Protein AF-A0A2V8L6D7-F1 (afdb_monomer)

Foldseek 3Di:
DPPPDDDDWFFQDFQQDKWFKDFDPVADPLQADCPDPVRGQGIFQTHGGWHADDDPPPQPQKDQGIWTARPVPRDIGRAKMKGPWDADPVRDTDAIDMDGRDPLSPDVCSLPVVVPDPPPDPDDHDNVCVVPVVSVVSSVSSVVSVVVRRVPRDD

Secondary structure (DSSP, 8-state):
--TT--S--B----TTSEEEPEEPSSPPGGGB-TTSTTSB--EEE--SSB------TT-SSEEEEEEEE-TTT--EEEEEEEE---B-TTS-BPPPEEEES-GGGS-GGGT-GGG---TT--SPP--HHHH-GGGHHHHHHHHHHHHHHHHT---

Nearest PDB structures (foldseek):
  4lm8-assembly1_A  TM=2.471E-01  e=4.827E+00  Shewanella oneidensis MR-1
  8qc9-assembly1_A  TM=2.556E-01  e=6.605E+00  Shewanella oneidensis MR-1
  6l42-assembly1_A  TM=2.062E-01  e=4.258E+00  Phlebovirus WCH/97/HN/China/2011
  7o7g-assembly1_A  TM=2.414E-01  e=7.032E+00  Shewanella oneidensis MR-1

Structure (mmCIF, N/CA/C/O backbone):
data_AF-A0A2V8L6D7-F1
#
_entry.id   AF-A0A2V8L6D7-F1
#
loop_
_atom_site.group_PDB
_atom_site.id
_atom_site.type_symbol
_atom_site.label_atom_id
_atom_site.label_alt_id
_atom_site.label_comp_id
_atom_site.label_asym_id
_atom_site.label_entity_id
_atom_site.label_seq_id
_atom_site.pdbx_PDB_ins_code
_atom_site.Cartn_x
_atom_site.Cartn_y
_atom_site.Cartn_z
_atom_site.occupancy
_atom_site.B_iso_or_equiv
_atom_site.auth_seq_id
_atom_site.auth_comp_id
_atom_site.auth_asym_id
_atom_site.auth_atom_id
_atom_site.pdbx_PDB_model_num
ATOM 1 N N . GLU A 1 1 ? 22.761 -10.429 -3.713 1.00 52.09 1 GLU A N 1
ATOM 2 C CA . GLU A 1 1 ? 22.290 -10.373 -2.316 1.00 52.09 1 GLU A CA 1
ATOM 3 C C . GLU A 1 1 ? 23.281 -9.532 -1.525 1.00 52.09 1 GLU A C 1
ATOM 5 O O . GLU A 1 1 ? 24.427 -9.951 -1.354 1.00 52.09 1 GLU A O 1
ATOM 10 N N . ASN A 1 2 ? 22.884 -8.313 -1.155 1.00 54.47 2 ASN A N 1
ATOM 11 C CA . ASN A 1 2 ? 23.694 -7.435 -0.321 1.00 54.47 2 ASN A CA 1
ATOM 12 C C . ASN A 1 2 ? 23.768 -8.033 1.095 1.00 54.47 2 ASN A C 1
ATOM 14 O O . ASN A 1 2 ? 22.753 -8.198 1.771 1.00 54.47 2 ASN A O 1
ATOM 18 N N . LYS A 1 3 ? 24.973 -8.417 1.530 1.00 56.81 3 LYS A N 1
ATOM 19 C CA . LYS A 1 3 ? 25.206 -9.115 2.808 1.00 56.81 3 LYS A CA 1
ATOM 20 C C . LYS A 1 3 ? 25.191 -8.186 4.032 1.00 56.81 3 LYS A C 1
ATOM 22 O O . LYS A 1 3 ? 25.395 -8.672 5.141 1.00 56.81 3 LYS A O 1
ATOM 27 N N . ALA A 1 4 ? 24.997 -6.878 3.847 1.00 68.19 4 ALA A N 1
ATOM 28 C CA . ALA A 1 4 ? 25.142 -5.883 4.910 1.00 68.19 4 ALA A CA 1
ATOM 29 C C . ALA A 1 4 ? 23.849 -5.576 5.693 1.00 68.19 4 ALA A C 1
ATOM 31 O O . ALA A 1 4 ? 23.927 -4.942 6.742 1.00 68.19 4 ALA A O 1
ATOM 32 N N . ILE A 1 5 ? 22.673 -6.016 5.228 1.00 66.00 5 ILE A N 1
ATOM 33 C CA . ILE A 1 5 ? 21.390 -5.699 5.880 1.00 66.00 5 ILE A CA 1
ATOM 34 C C . ILE A 1 5 ? 20.908 -6.889 6.713 1.00 66.00 5 ILE A C 1
ATOM 36 O O . ILE A 1 5 ? 20.560 -7.945 6.183 1.00 66.00 5 ILE A O 1
ATOM 40 N N . SER A 1 6 ? 20.851 -6.706 8.033 1.00 57.84 6 SER A N 1
ATOM 41 C CA . SER A 1 6 ? 20.385 -7.715 8.983 1.00 57.84 6 SER A CA 1
ATOM 42 C C . SER A 1 6 ? 18.927 -7.469 9.412 1.00 57.84 6 SER A C 1
ATOM 44 O O . SER A 1 6 ? 18.696 -6.767 10.386 1.00 57.84 6 SER A O 1
ATOM 46 N N . TRP A 1 7 ? 17.991 -8.123 8.713 1.00 65.62 7 TRP A N 1
ATOM 47 C CA . TRP A 1 7 ? 16.622 -8.504 9.132 1.00 65.62 7 TRP A CA 1
ATOM 48 C C . TRP A 1 7 ? 15.568 -7.433 9.515 1.00 65.62 7 TRP A C 1
ATOM 50 O O . TRP A 1 7 ? 15.865 -6.501 10.253 1.00 65.62 7 TRP A O 1
ATOM 60 N N . PRO A 1 8 ? 14.274 -7.683 9.200 1.00 70.88 8 PRO A N 1
ATOM 61 C CA . PRO A 1 8 ? 13.776 -8.372 8.006 1.00 70.88 8 PRO A CA 1
ATOM 62 C C . PRO A 1 8 ? 14.057 -7.529 6.750 1.00 70.88 8 PRO A C 1
ATOM 64 O O . PRO A 1 8 ? 13.929 -6.313 6.782 1.00 70.88 8 PRO A O 1
ATOM 67 N N . ASN A 1 9 ? 14.465 -8.193 5.665 1.00 86.25 9 ASN A N 1
ATOM 68 C CA . ASN A 1 9 ? 14.833 -7.562 4.395 1.00 86.25 9 ASN A CA 1
ATOM 69 C C . ASN A 1 9 ? 14.217 -8.349 3.225 1.00 86.25 9 ASN A C 1
ATOM 71 O O . ASN A 1 9 ? 14.850 -9.233 2.634 1.00 86.25 9 ASN A O 1
ATOM 75 N N . TYR A 1 10 ? 12.936 -8.112 2.954 1.00 92.38 10 TYR A N 1
ATOM 76 C CA . TYR A 1 10 ? 12.240 -8.717 1.821 1.00 92.38 10 TYR A CA 1
ATOM 77 C C . TYR A 1 10 ? 12.601 -7.971 0.531 1.00 92.38 10 TYR A C 1
ATOM 79 O O . TYR A 1 10 ? 12.910 -6.790 0.553 1.00 92.38 10 TYR A O 1
ATOM 87 N N . HIS A 1 11 ? 12.599 -8.675 -0.598 1.00 92.38 11 HIS A N 1
ATOM 88 C CA . HIS A 1 11 ? 12.965 -8.096 -1.892 1.00 92.38 11 HIS A CA 1
ATOM 89 C C . HIS A 1 11 ? 11.723 -8.111 -2.776 1.00 92.38 11 HIS A C 1
ATOM 91 O O . HIS A 1 11 ? 11.382 -9.161 -3.327 1.00 92.38 11 HIS A O 1
ATOM 97 N N . SER A 1 12 ? 11.005 -6.995 -2.863 1.00 93.12 12 SER A N 1
ATOM 98 C CA . SER A 1 12 ? 9.741 -6.928 -3.609 1.00 93.12 12 SER A CA 1
ATOM 99 C C . SER A 1 12 ? 9.950 -6.735 -5.119 1.00 93.12 12 SER A C 1
ATOM 101 O O . SER A 1 12 ? 9.095 -7.129 -5.918 1.00 93.12 12 SER A O 1
ATOM 103 N N . GLY A 1 13 ? 11.123 -6.228 -5.509 1.00 92.88 13 GLY A N 1
ATOM 104 C CA . GLY A 1 13 ? 11.572 -6.000 -6.886 1.00 92.88 13 GLY A CA 1
ATOM 105 C C . GLY A 1 13 ? 12.716 -4.981 -6.917 1.00 92.88 13 GLY A C 1
ATOM 106 O O . GLY A 1 13 ? 13.243 -4.624 -5.865 1.00 92.88 13 GLY A O 1
ATOM 107 N N . SER A 1 14 ? 13.110 -4.520 -8.103 1.00 91.69 14 SER A N 1
ATOM 108 C CA . SER A 1 14 ? 14.067 -3.415 -8.234 1.00 91.69 14 SER A CA 1
ATOM 109 C C . SER A 1 14 ? 13.373 -2.058 -8.092 1.00 91.69 14 SER A C 1
ATOM 111 O O . SER A 1 14 ? 12.169 -1.933 -8.312 1.00 91.69 14 SER A O 1
ATOM 113 N N . ASN A 1 15 ? 14.137 -1.007 -7.785 1.00 90.31 15 ASN A N 1
ATOM 114 C CA . ASN A 1 15 ? 13.629 0.361 -7.909 1.00 90.31 15 ASN A CA 1
ATOM 115 C C . ASN A 1 15 ? 13.227 0.640 -9.352 1.00 90.31 15 ASN A C 1
ATOM 117 O O . ASN A 1 15 ? 14.031 0.413 -10.248 1.00 90.31 15 ASN A O 1
ATOM 121 N N . GLY A 1 16 ? 12.017 1.147 -9.566 1.00 91.19 16 GLY A N 1
ATOM 122 C CA . GLY A 1 16 ? 11.451 1.314 -10.906 1.00 91.19 16 GLY A CA 1
ATOM 123 C C . GLY A 1 16 ? 10.562 0.157 -11.363 1.00 91.19 16 GLY A C 1
ATOM 124 O O . GLY A 1 16 ? 9.935 0.262 -12.417 1.00 91.19 16 GLY A O 1
ATOM 125 N N . ASP A 1 17 ? 10.457 -0.906 -10.560 1.00 94.56 17 ASP A N 1
ATOM 126 C CA . ASP A 1 17 ? 9.479 -1.972 -10.755 1.00 94.56 17 ASP A CA 1
ATOM 127 C C . ASP A 1 17 ? 8.247 -1.818 -9.856 1.00 94.56 17 ASP A C 1
ATOM 129 O O . ASP A 1 17 ? 8.207 -0.989 -8.944 1.00 94.56 17 ASP A O 1
ATOM 133 N N . TYR A 1 18 ? 7.244 -2.667 -10.090 1.00 96.06 18 TYR A N 1
ATOM 134 C CA . TYR A 1 18 ? 6.094 -2.816 -9.205 1.00 96.06 18 TYR A CA 1
ATOM 135 C C . TYR A 1 18 ? 6.151 -4.114 -8.404 1.00 96.06 18 TYR A C 1
ATOM 137 O O . TYR A 1 18 ? 6.518 -5.184 -8.901 1.00 96.06 18 TYR A O 1
ATOM 145 N N . GLN A 1 19 ? 5.652 -4.043 -7.177 1.00 96.25 19 GLN A N 1
ATOM 146 C CA . GLN A 1 19 ? 5.209 -5.198 -6.421 1.00 96.25 19 GLN A CA 1
ATOM 147 C C . GLN A 1 19 ? 3.697 -5.345 -6.571 1.00 96.25 19 GLN A C 1
ATOM 149 O O . GLN A 1 19 ? 2.944 -4.416 -6.284 1.00 96.25 19 GLN A O 1
ATOM 154 N N . LYS A 1 20 ? 3.246 -6.552 -6.932 1.00 97.06 20 LYS A N 1
ATOM 155 C CA . LYS A 1 20 ? 1.840 -6.917 -6.753 1.00 97.06 20 LYS A CA 1
ATOM 156 C C . LYS A 1 20 ? 1.572 -7.173 -5.269 1.00 97.06 20 LYS A C 1
ATOM 158 O O . LYS A 1 20 ? 2.239 -8.026 -4.677 1.00 97.06 20 LYS A O 1
ATOM 163 N N . ILE A 1 21 ? 0.610 -6.462 -4.693 1.00 97.94 21 ILE A N 1
ATOM 164 C CA . ILE A 1 21 ? 0.133 -6.676 -3.324 1.00 97.94 21 ILE A CA 1
ATOM 165 C C . ILE A 1 21 ? -1.147 -7.515 -3.325 1.00 97.94 21 ILE A C 1
ATOM 167 O O . ILE A 1 21 ? -1.878 -7.578 -4.312 1.00 97.94 21 ILE A O 1
ATOM 171 N N . THR A 1 22 ? -1.412 -8.182 -2.206 1.00 98.19 22 THR A N 1
ATOM 172 C CA . THR A 1 22 ? -2.658 -8.915 -1.958 1.00 98.19 22 THR A CA 1
ATOM 173 C C . THR A 1 22 ? -3.432 -8.217 -0.840 1.00 98.19 22 THR A C 1
ATOM 175 O O . THR A 1 22 ? -2.956 -8.223 0.302 1.00 98.19 22 THR A O 1
ATOM 178 N N . PRO A 1 23 ? -4.594 -7.604 -1.132 1.00 98.19 23 PRO A N 1
ATOM 179 C CA . PRO A 1 23 ? -5.493 -7.091 -0.103 1.00 98.19 23 PRO A CA 1
ATOM 180 C C . PRO A 1 23 ? -5.991 -8.212 0.818 1.00 98.19 23 PRO A C 1
ATOM 182 O O . PRO A 1 23 ? -6.286 -9.315 0.362 1.00 98.19 23 PRO A O 1
ATOM 185 N N . VAL A 1 24 ? -6.089 -7.931 2.117 1.00 98.38 24 VAL A N 1
ATOM 186 C CA . VAL A 1 24 ? -6.606 -8.879 3.114 1.00 98.38 24 VAL A CA 1
ATOM 187 C C . VAL A 1 24 ? -8.111 -8.699 3.276 1.00 98.38 24 VAL A C 1
ATOM 189 O O . VAL A 1 24 ? -8.573 -7.590 3.557 1.00 98.38 24 VAL A O 1
ATOM 192 N N . ASP A 1 25 ? -8.863 -9.795 3.162 1.00 97.19 25 ASP A N 1
ATOM 193 C CA . ASP A 1 25 ? -10.311 -9.795 3.354 1.00 97.19 25 ASP A CA 1
ATOM 194 C C . ASP A 1 25 ? -10.723 -9.614 4.832 1.00 97.19 25 ASP A C 1
ATOM 196 O O . ASP A 1 25 ? -10.101 -10.195 5.725 1.00 97.19 25 ASP A O 1
ATOM 200 N N . PRO A 1 26 ? -11.798 -8.852 5.117 1.00 97.50 26 PRO A N 1
ATOM 201 C CA . PRO A 1 26 ? -12.519 -7.997 4.172 1.00 97.50 26 PRO A CA 1
ATOM 202 C C . PRO A 1 26 ? -11.648 -6.814 3.721 1.00 97.50 26 PRO A C 1
ATOM 204 O O . PRO A 1 26 ? -10.970 -6.192 4.545 1.00 97.50 26 PRO A O 1
ATOM 207 N N . VAL A 1 27 ? -11.682 -6.485 2.426 1.00 98.31 27 VAL A N 1
ATOM 208 C CA . VAL A 1 27 ? -10.851 -5.414 1.849 1.00 98.31 27 VAL A CA 1
ATOM 209 C C . VAL A 1 27 ? -11.051 -4.099 2.608 1.00 98.31 27 VAL A C 1
ATOM 211 O O . VAL A 1 27 ? -12.174 -3.651 2.839 1.00 98.31 27 VAL A O 1
ATOM 214 N N . HIS A 1 28 ? -9.945 -3.492 3.038 1.00 98.50 28 HIS A N 1
ATOM 215 C CA . HIS A 1 28 ? -9.964 -2.207 3.732 1.00 98.50 28 HIS A CA 1
ATOM 216 C C . HIS A 1 28 ? -10.260 -1.060 2.761 1.00 98.50 28 HIS A C 1
ATOM 218 O O . HIS A 1 28 ? -9.742 -1.060 1.648 1.00 98.50 28 HIS A O 1
ATOM 224 N N . GLU A 1 29 ? -11.009 -0.039 3.193 1.00 97.75 29 GLU A N 1
ATOM 225 C CA . GLU A 1 29 ? -11.401 1.088 2.328 1.00 97.75 29 GLU A CA 1
ATOM 226 C C . GLU A 1 29 ? -10.205 1.844 1.719 1.00 97.75 29 GLU A C 1
ATOM 228 O O . GLU A 1 29 ? -10.279 2.348 0.603 1.00 97.75 29 GLU A O 1
ATOM 233 N N . LEU A 1 30 ? -9.067 1.846 2.420 1.00 98.31 30 LEU A N 1
ATOM 234 C CA . LEU A 1 30 ? -7.794 2.383 1.920 1.00 98.31 30 LEU A CA 1
ATOM 235 C C . LEU A 1 30 ? -7.322 1.727 0.616 1.00 98.31 30 LEU A C 1
ATOM 237 O O . LEU A 1 30 ? -6.690 2.397 -0.198 1.00 98.31 30 LEU A O 1
ATOM 241 N N . LEU A 1 31 ? -7.632 0.445 0.418 1.00 98.56 31 LEU A N 1
ATOM 242 C CA . LEU A 1 31 ? -7.214 -0.346 -0.739 1.00 98.56 31 LEU A CA 1
ATOM 243 C C . LEU A 1 31 ? -8.285 -0.423 -1.827 1.00 98.56 31 LEU A C 1
ATOM 245 O O . LEU A 1 31 ? -8.154 -1.226 -2.744 1.00 98.56 31 LEU A O 1
ATOM 249 N N . LEU A 1 32 ? -9.337 0.393 -1.752 1.00 98.38 32 LEU A N 1
ATOM 250 C CA . LEU A 1 32 ? -10.312 0.489 -2.831 1.00 98.38 32 LEU A CA 1
ATOM 251 C C . LEU A 1 32 ? -9.781 1.384 -3.949 1.00 98.38 32 LEU A C 1
ATOM 253 O O . LEU A 1 32 ? -9.299 2.495 -3.707 1.00 98.38 32 LEU A O 1
ATOM 257 N N . ASN A 1 33 ? -9.936 0.918 -5.184 1.00 97.62 33 ASN A N 1
ATOM 258 C CA . ASN A 1 33 ? -9.672 1.708 -6.374 1.00 97.62 33 ASN A CA 1
ATOM 259 C C . ASN A 1 33 ? -10.830 1.542 -7.367 1.00 97.62 33 ASN A C 1
ATOM 261 O O . ASN A 1 33 ? -10.831 0.606 -8.156 1.00 97.62 33 ASN A O 1
ATOM 265 N N . PRO A 1 34 ? -11.818 2.452 -7.380 1.00 94.38 34 PRO A N 1
ATOM 266 C CA . PRO A 1 34 ? -12.956 2.341 -8.294 1.00 94.38 34 PRO A CA 1
ATOM 267 C C . PRO A 1 34 ? -12.590 2.611 -9.764 1.00 94.38 34 PRO A C 1
ATOM 269 O O . PRO A 1 34 ? -13.454 2.499 -10.628 1.00 94.38 34 PRO A O 1
ATOM 272 N N . ASN A 1 35 ? -11.347 3.016 -10.048 1.00 90.69 35 ASN A N 1
ATOM 273 C CA . ASN A 1 35 ? -10.900 3.395 -11.387 1.00 90.69 35 ASN A CA 1
ATOM 274 C C . ASN A 1 35 ? -10.178 2.260 -12.131 1.00 90.69 35 ASN A C 1
ATOM 276 O O . ASN A 1 35 ? -9.757 2.479 -13.266 1.00 90.69 35 ASN A O 1
ATOM 280 N N . 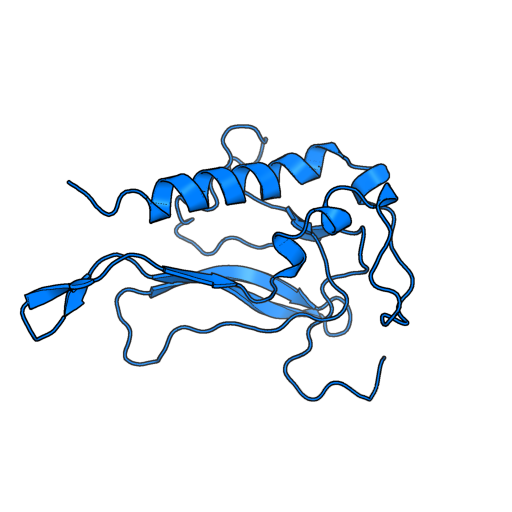ASN A 1 36 ? -9.996 1.089 -11.511 1.00 89.69 36 ASN A N 1
ATOM 281 C CA . ASN A 1 36 ? -9.424 -0.091 -12.159 1.00 89.69 36 ASN A CA 1
ATOM 282 C C . ASN A 1 36 ? -10.439 -1.251 -12.197 1.00 89.69 36 ASN A C 1
ATOM 284 O O . ASN A 1 36 ? -11.446 -1.237 -11.489 1.00 89.69 36 ASN A O 1
ATOM 288 N N . ASP A 1 37 ? -10.180 -2.251 -13.044 1.00 91.25 37 ASP A N 1
ATOM 289 C CA . ASP A 1 37 ? -11.124 -3.349 -13.304 1.00 91.25 37 ASP A CA 1
ATOM 290 C C . ASP A 1 37 ? -11.375 -4.241 -12.078 1.00 91.25 37 ASP A C 1
ATOM 292 O O . ASP A 1 37 ? -12.459 -4.805 -11.928 1.00 91.25 37 ASP A O 1
ATOM 296 N N . SER A 1 38 ? -10.380 -4.381 -11.198 1.00 94.44 38 SER A N 1
ATOM 297 C CA . SER A 1 38 ? -10.480 -5.202 -9.988 1.00 94.44 38 SER A CA 1
ATOM 298 C C . SER A 1 38 ? -11.215 -4.498 -8.842 1.00 94.44 38 SER A C 1
ATOM 300 O O . SER A 1 38 ? -11.638 -5.158 -7.892 1.00 94.44 38 SER A O 1
ATOM 302 N N . GLY A 1 39 ? -11.392 -3.175 -8.919 1.00 97.00 39 GLY A N 1
ATOM 303 C CA . GLY A 1 39 ? -12.000 -2.357 -7.870 1.00 97.00 39 GLY A CA 1
ATOM 304 C C . GLY A 1 39 ? -11.098 -2.140 -6.648 1.00 97.00 39 GLY A C 1
ATOM 305 O O . GLY A 1 39 ? -11.522 -1.508 -5.673 1.00 97.00 39 GLY A O 1
ATOM 306 N N . VAL A 1 40 ? -9.868 -2.662 -6.667 1.00 97.94 40 VAL A N 1
ATOM 307 C CA . VAL A 1 40 ? -8.934 -2.665 -5.535 1.00 97.94 40 VAL A CA 1
ATOM 308 C C . VAL A 1 40 ? -7.519 -2.347 -5.990 1.00 97.94 40 VAL A C 1
ATOM 310 O O . VAL A 1 40 ? -7.144 -2.571 -7.130 1.00 97.94 40 VAL A O 1
ATOM 313 N N . ILE A 1 41 ? -6.710 -1.830 -5.081 1.00 98.25 41 ILE A N 1
ATOM 314 C CA . ILE A 1 41 ? -5.303 -1.521 -5.320 1.00 98.25 41 ILE A CA 1
ATOM 315 C C . ILE A 1 41 ? -4.520 -2.832 -5.437 1.00 98.25 41 ILE A C 1
ATOM 317 O O . ILE A 1 41 ? -4.524 -3.648 -4.513 1.00 98.25 41 ILE A O 1
ATOM 321 N N . GLU A 1 42 ? -3.836 -3.021 -6.563 1.00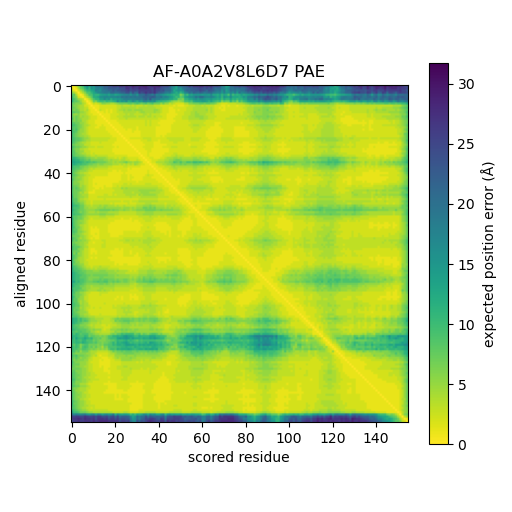 97.44 42 GLU A N 1
ATOM 322 C CA . GLU A 1 42 ? -3.069 -4.230 -6.871 1.00 97.44 42 GLU A CA 1
ATOM 323 C C . GLU A 1 42 ? -1.560 -3.989 -6.876 1.00 97.44 42 GLU A C 1
ATOM 325 O O . GLU A 1 42 ? -0.802 -4.928 -6.623 1.00 97.44 42 GLU A O 1
ATOM 330 N N . TYR A 1 43 ? -1.111 -2.761 -7.154 1.00 97.75 43 TYR A N 1
ATOM 331 C CA . TYR A 1 43 ? 0.304 -2.462 -7.374 1.00 97.75 43 TYR A CA 1
ATOM 332 C C . TYR A 1 43 ? 0.831 -1.337 -6.486 1.00 97.75 43 TYR A C 1
ATOM 334 O O . TYR A 1 43 ? 0.318 -0.218 -6.499 1.00 97.75 43 TYR A O 1
ATOM 342 N N . PHE A 1 44 ? 1.931 -1.622 -5.789 1.00 97.44 44 PHE A N 1
ATOM 343 C CA . PHE A 1 44 ? 2.799 -0.628 -5.150 1.00 97.44 44 PHE A CA 1
ATOM 344 C C . PHE A 1 44 ? 4.158 -0.576 -5.860 1.00 97.44 44 PHE A C 1
ATOM 346 O O . PHE A 1 44 ? 4.539 -1.561 -6.499 1.00 97.44 44 PHE A O 1
ATOM 353 N N . PRO A 1 45 ? 4.914 0.535 -5.761 1.00 96.06 45 PRO A N 1
ATOM 354 C CA . PRO A 1 45 ? 6.315 0.551 -6.167 1.00 96.06 45 PRO A CA 1
ATOM 355 C C . PRO A 1 45 ? 7.096 -0.533 -5.421 1.00 96.06 45 PRO A C 1
ATOM 357 O O . PRO A 1 45 ? 6.903 -0.717 -4.220 1.00 96.06 45 PRO A O 1
ATOM 360 N N . ALA A 1 46 ? 7.955 -1.254 -6.131 1.00 94.44 46 ALA A N 1
ATOM 361 C CA . ALA A 1 46 ? 8.861 -2.216 -5.527 1.00 94.44 46 ALA A CA 1
ATOM 362 C C . ALA A 1 46 ? 10.110 -1.532 -4.956 1.00 94.44 46 ALA A C 1
ATOM 364 O O . ALA A 1 46 ? 10.498 -0.437 -5.369 1.00 94.44 46 ALA A O 1
ATOM 365 N N . HIS A 1 47 ? 10.767 -2.222 -4.031 1.00 92.12 47 HIS A N 1
ATOM 366 C CA . HIS A 1 47 ? 12.058 -1.850 -3.486 1.00 92.12 47 HIS A CA 1
ATOM 367 C C . HIS A 1 47 ? 12.900 -3.115 -3.226 1.00 92.12 47 HIS A C 1
ATOM 369 O O . HIS A 1 47 ? 12.370 -4.141 -2.773 1.00 92.12 47 HIS A O 1
ATOM 375 N N . PRO A 1 48 ? 14.226 -3.079 -3.464 1.00 89.50 48 PRO A N 1
ATOM 376 C CA . PRO A 1 48 ? 15.096 -4.220 -3.180 1.00 89.50 48 PRO A CA 1
ATOM 377 C C . PRO A 1 48 ? 15.175 -4.545 -1.685 1.00 89.50 48 PRO A C 1
ATOM 379 O O . PRO A 1 48 ? 15.577 -5.651 -1.328 1.00 89.50 48 PRO A O 1
ATOM 382 N N . HIS A 1 49 ? 14.795 -3.601 -0.818 1.00 90.62 49 HIS A N 1
ATOM 383 C CA . HIS A 1 49 ? 14.866 -3.739 0.634 1.00 90.62 49 HIS A CA 1
ATOM 384 C C . HIS A 1 49 ? 13.586 -3.298 1.342 1.00 90.62 49 HIS A C 1
ATOM 386 O O . HIS A 1 49 ? 13.349 -2.111 1.559 1.00 90.62 49 HIS A O 1
ATOM 392 N N . GLU A 1 50 ? 12.767 -4.265 1.712 1.00 90.81 50 GLU A N 1
ATOM 393 C CA . GLU A 1 50 ? 11.486 -4.074 2.382 1.00 90.81 50 GLU A CA 1
ATOM 394 C C . GLU A 1 50 ? 11.565 -4.585 3.818 1.00 90.81 50 GLU A C 1
ATOM 396 O O . GLU A 1 50 ? 12.071 -5.683 4.079 1.00 90.81 50 GLU A O 1
ATOM 401 N N . GLY A 1 51 ? 11.004 -3.818 4.750 1.00 93.00 51 GLY A N 1
ATOM 402 C CA . GLY A 1 51 ? 10.741 -4.310 6.094 1.00 93.00 51 GLY A CA 1
ATOM 403 C C . GLY A 1 51 ? 9.511 -5.219 6.137 1.00 93.00 51 GLY A C 1
ATOM 404 O O . GLY A 1 51 ? 9.005 -5.709 5.129 1.00 93.00 51 GLY A O 1
ATOM 405 N N . ALA A 1 52 ? 8.986 -5.423 7.339 1.00 93.75 52 ALA A N 1
ATOM 406 C CA . ALA A 1 52 ? 7.641 -5.944 7.540 1.00 93.75 52 ALA A CA 1
ATOM 407 C C . ALA A 1 52 ? 7.023 -5.286 8.768 1.00 93.75 52 ALA A C 1
ATOM 409 O O . ALA A 1 52 ? 7.721 -4.985 9.737 1.00 93.75 52 ALA A O 1
ATOM 410 N N . VAL A 1 53 ?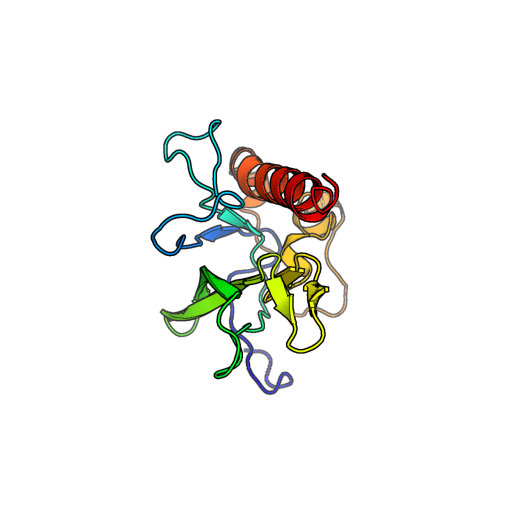 5.709 -5.097 8.724 1.00 96.25 53 VAL A N 1
ATOM 411 C CA . VAL A 1 53 ? 4.920 -4.527 9.824 1.00 96.25 53 VAL A CA 1
ATOM 412 C C . VAL A 1 53 ? 4.010 -5.585 10.446 1.00 96.25 53 VAL A C 1
ATOM 414 O O . VAL A 1 53 ? 3.696 -6.607 9.839 1.00 96.25 53 VAL A O 1
ATOM 417 N N . GLY A 1 54 ? 3.585 -5.386 11.686 1.00 96.31 54 GLY A N 1
ATOM 418 C CA . GLY A 1 54 ? 2.736 -6.341 12.391 1.00 96.31 54 GLY A CA 1
ATOM 419 C C . GLY A 1 54 ? 1.775 -5.640 13.330 1.00 96.31 54 GLY A C 1
ATOM 420 O O . GLY A 1 54 ? 1.993 -4.491 13.706 1.00 96.31 54 GLY A O 1
ATOM 421 N N . VAL A 1 55 ? 0.712 -6.350 13.692 1.00 97.50 55 VAL A N 1
ATOM 422 C CA . VAL A 1 55 ? -0.221 -5.910 14.728 1.00 97.50 55 VAL A CA 1
ATOM 423 C C . VAL A 1 55 ? 0.299 -6.421 16.074 1.00 97.50 55 VAL A C 1
ATOM 425 O O . VAL A 1 55 ? 0.580 -7.621 16.174 1.00 97.50 55 VAL A O 1
ATOM 428 N N . PRO A 1 56 ? 0.474 -5.555 17.087 1.00 94.56 56 PRO A N 1
ATOM 429 C CA . PRO A 1 56 ? 0.769 -5.992 18.449 1.00 94.56 56 PRO A CA 1
ATOM 430 C C . PRO A 1 56 ? -0.278 -6.991 18.958 1.00 94.56 56 PRO A C 1
ATOM 432 O O . PRO A 1 56 ? -1.451 -6.890 18.618 1.00 94.56 56 PRO A O 1
ATOM 435 N N . ALA A 1 57 ? 0.134 -7.967 19.768 1.00 93.31 57 ALA A N 1
ATOM 436 C CA . ALA A 1 57 ? -0.753 -9.054 20.197 1.00 93.31 57 ALA A CA 1
ATOM 437 C C . ALA A 1 57 ? -1.952 -8.583 21.045 1.00 93.31 57 ALA A C 1
ATOM 439 O O . ALA A 1 57 ? -2.962 -9.278 21.118 1.00 93.31 57 ALA A O 1
ATOM 440 N N . ASP A 1 58 ? -1.821 -7.432 21.696 1.00 92.56 58 ASP A N 1
ATOM 441 C CA . ASP A 1 58 ? -2.804 -6.787 22.563 1.00 92.56 58 ASP A CA 1
ATOM 442 C C . ASP A 1 58 ? -3.609 -5.675 21.865 1.00 92.56 58 ASP A C 1
ATOM 444 O O . ASP A 1 58 ? -4.488 -5.077 22.485 1.00 92.56 58 ASP A O 1
ATOM 448 N N . GLU A 1 59 ? -3.366 -5.424 20.575 1.00 95.25 59 GLU A N 1
ATOM 449 C CA . GLU A 1 59 ? -4.082 -4.412 19.800 1.00 95.25 59 GLU A CA 1
ATOM 450 C C . GLU A 1 59 ? -5.282 -5.021 19.056 1.00 95.25 59 GLU A C 1
ATOM 452 O O . GLU A 1 59 ? -5.129 -5.831 18.142 1.00 95.25 59 GLU A O 1
ATOM 457 N N . ASN A 1 60 ? -6.494 -4.593 19.420 1.00 94.50 60 ASN A N 1
ATOM 458 C CA . ASN A 1 60 ? -7.751 -5.097 18.850 1.00 94.50 60 ASN A CA 1
ATOM 459 C C . ASN A 1 60 ? -8.330 -4.197 17.748 1.00 94.50 60 ASN A C 1
ATOM 461 O O . ASN A 1 60 ? -9.274 -4.590 17.058 1.00 94.50 60 ASN A O 1
ATOM 465 N N . HIS A 1 61 ? -7.791 -2.991 17.586 1.00 96.25 61 HIS A N 1
ATOM 466 C CA . HIS A 1 61 ? -8.253 -1.985 16.635 1.00 96.25 61 HIS A CA 1
ATOM 467 C C . HIS A 1 61 ? -7.293 -1.812 15.462 1.00 96.25 61 HIS A C 1
ATOM 469 O O . HIS A 1 61 ? -7.372 -0.819 14.745 1.00 96.25 61 HIS A O 1
ATOM 475 N N . ALA A 1 62 ? -6.413 -2.783 15.219 1.00 97.81 62 ALA A N 1
ATOM 476 C CA . ALA A 1 62 ? -5.541 -2.784 14.059 1.00 97.81 62 ALA A CA 1
ATOM 477 C C . ALA A 1 62 ? -5.564 -4.113 13.316 1.00 97.81 62 ALA A C 1
ATOM 479 O O . ALA A 1 62 ? -5.808 -5.177 13.884 1.00 97.81 62 ALA A O 1
ATOM 480 N N . ARG A 1 63 ? -5.295 -4.055 12.013 1.00 98.44 63 ARG A N 1
ATOM 481 C CA . ARG A 1 63 ? -5.180 -5.250 11.175 1.00 98.44 63 ARG A CA 1
ATOM 482 C C . ARG A 1 63 ? -4.211 -5.045 10.026 1.00 98.44 63 ARG A C 1
ATOM 484 O O . ARG A 1 63 ? -4.064 -3.939 9.509 1.00 98.44 63 ARG A O 1
ATOM 491 N N . VAL A 1 64 ? -3.599 -6.139 9.582 1.00 98.62 64 VAL A N 1
ATOM 492 C CA . VAL A 1 64 ? -2.913 -6.180 8.286 1.00 98.62 64 VAL A CA 1
ATOM 493 C C . VAL A 1 64 ? -3.962 -5.988 7.193 1.00 98.62 64 VAL A C 1
ATOM 495 O O . VAL A 1 64 ? -4.993 -6.662 7.200 1.00 98.62 64 VAL A O 1
ATOM 498 N N . ILE A 1 6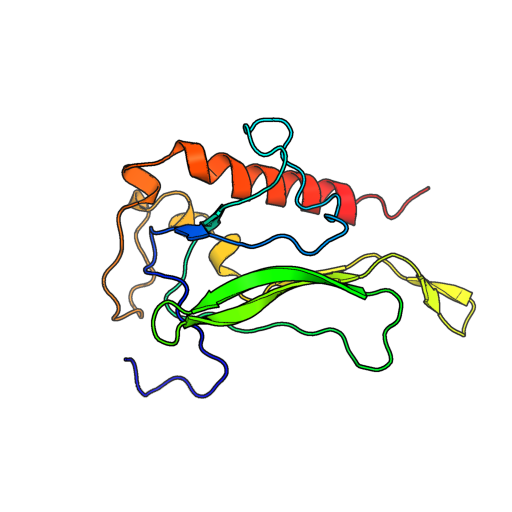5 ? -3.706 -5.065 6.267 1.00 98.75 65 ILE A N 1
ATOM 499 C CA . ILE A 1 65 ? -4.610 -4.781 5.145 1.00 98.75 65 ILE A CA 1
ATOM 500 C C . ILE A 1 65 ? -4.001 -5.151 3.794 1.00 98.75 65 ILE A C 1
ATOM 502 O O . ILE A 1 65 ? -4.755 -5.487 2.887 1.00 98.75 65 ILE A O 1
ATOM 506 N N . ALA A 1 66 ? -2.670 -5.164 3.665 1.00 98.56 66 ALA A N 1
ATOM 507 C CA . ALA A 1 66 ? -1.975 -5.560 2.441 1.00 98.56 66 ALA A CA 1
ATOM 508 C C . ALA A 1 66 ? -0.783 -6.478 2.730 1.00 98.56 66 ALA A C 1
ATOM 510 O O . ALA A 1 66 ? -0.006 -6.242 3.663 1.00 98.56 66 ALA A O 1
ATOM 511 N N . ILE A 1 67 ? -0.616 -7.495 1.886 1.00 98.56 67 ILE A N 1
ATOM 512 C CA . ILE A 1 67 ? 0.483 -8.465 1.928 1.00 98.56 67 ILE A CA 1
ATOM 513 C C . ILE A 1 67 ? 1.322 -8.335 0.649 1.00 98.56 67 ILE A C 1
ATOM 515 O O . ILE A 1 67 ? 0.783 -8.372 -0.457 1.00 98.56 67 ILE A O 1
ATOM 519 N N . GLY A 1 68 ? 2.639 -8.199 0.803 1.00 97.38 68 GLY A N 1
ATOM 520 C CA . GLY A 1 68 ? 3.633 -8.286 -0.269 1.00 97.38 68 GLY A CA 1
ATOM 521 C C . GLY A 1 68 ? 4.228 -9.693 -0.386 1.00 97.38 68 GLY A C 1
ATOM 522 O O . GLY A 1 68 ? 3.930 -10.586 0.410 1.00 97.38 68 GLY A O 1
ATOM 523 N N . THR A 1 69 ? 5.081 -9.924 -1.384 1.00 97.06 69 THR A N 1
ATOM 524 C CA . THR A 1 69 ? 5.774 -11.212 -1.568 1.00 97.06 69 THR A CA 1
ATOM 525 C C . THR A 1 69 ? 7.218 -10.980 -1.973 1.00 97.06 69 THR A C 1
ATOM 527 O O . THR A 1 69 ? 7.491 -10.352 -2.995 1.00 97.06 69 THR A O 1
ATOM 530 N N . SER A 1 70 ? 8.154 -11.542 -1.208 1.00 95.25 70 SER A N 1
ATOM 531 C CA . SER A 1 70 ? 9.568 -11.494 -1.578 1.00 95.25 70 SER A CA 1
ATOM 532 C C . SER A 1 70 ? 9.820 -12.312 -2.837 1.00 95.25 70 SER A C 1
ATOM 534 O O . SER A 1 70 ? 9.551 -13.512 -2.875 1.00 95.25 70 SER A O 1
ATOM 536 N N . LYS A 1 71 ? 10.392 -11.680 -3.858 1.00 93.56 71 LYS A N 1
ATOM 537 C CA . LYS A 1 71 ? 10.756 -12.306 -5.132 1.00 93.56 71 LYS A CA 1
ATOM 538 C C . LYS A 1 71 ? 11.915 -13.288 -5.003 1.00 93.56 71 LYS A C 1
ATOM 540 O O . LYS A 1 71 ? 12.009 -14.208 -5.805 1.00 93.56 71 LYS A O 1
ATOM 545 N N . VAL A 1 72 ? 12.762 -13.122 -3.986 1.00 90.94 72 VAL A N 1
ATOM 546 C CA . VAL A 1 72 ? 13.905 -14.015 -3.746 1.00 90.94 72 VAL A CA 1
ATOM 547 C C . VAL A 1 72 ? 13.464 -15.305 -3.056 1.00 90.94 72 VAL A C 1
ATOM 549 O O . VAL A 1 72 ? 13.899 -16.388 -3.432 1.00 90.94 72 VAL A O 1
ATOM 552 N N . THR A 1 73 ? 12.597 -15.208 -2.044 1.00 91.75 73 THR A N 1
ATOM 553 C CA . THR A 1 73 ? 12.237 -16.363 -1.201 1.00 91.75 73 THR A CA 1
ATOM 554 C C . THR A 1 73 ? 10.832 -16.904 -1.449 1.00 91.75 73 THR A C 1
ATOM 556 O O . THR A 1 73 ? 10.493 -17.961 -0.920 1.00 91.75 73 THR A O 1
ATOM 559 N N . GLY A 1 74 ? 9.989 -16.175 -2.183 1.00 94.25 74 GLY A N 1
ATOM 560 C CA . GLY A 1 74 ? 8.563 -16.467 -2.350 1.00 94.25 74 GLY A CA 1
ATOM 561 C C . GLY A 1 74 ? 7.730 -16.277 -1.078 1.00 94.25 74 GLY A C 1
ATOM 562 O O . GLY A 1 74 ? 6.534 -16.557 -1.086 1.00 94.25 74 GLY A O 1
ATOM 563 N N . ARG A 1 75 ? 8.336 -15.835 0.034 1.00 95.12 75 ARG A N 1
ATOM 564 C CA . ARG A 1 75 ? 7.635 -15.697 1.314 1.00 95.12 75 ARG A CA 1
ATOM 565 C C . ARG A 1 75 ? 6.729 -14.463 1.301 1.00 95.12 75 ARG A C 1
ATOM 567 O O . ARG A 1 75 ? 7.200 -13.392 0.897 1.00 95.12 75 ARG A O 1
ATOM 574 N N . PRO A 1 76 ? 5.477 -14.583 1.777 1.00 97.06 76 PRO A N 1
ATOM 575 C CA . PRO A 1 76 ? 4.633 -13.422 1.999 1.00 97.06 76 PRO A CA 1
ATOM 576 C C . PRO A 1 76 ? 5.170 -12.594 3.171 1.00 97.06 76 PRO A C 1
ATOM 578 O O . PRO A 1 76 ? 5.784 -13.134 4.096 1.00 97.06 76 PRO A O 1
ATOM 581 N N . PHE A 1 77 ? 4.908 -11.291 3.146 1.00 96.69 77 PHE A N 1
ATOM 582 C CA . PHE A 1 77 ? 5.176 -10.393 4.265 1.00 96.69 77 PHE A CA 1
ATOM 583 C C . PHE A 1 77 ? 4.087 -9.330 4.374 1.00 96.69 77 PHE A C 1
ATOM 585 O O . PHE A 1 77 ? 3.511 -8.901 3.377 1.00 96.69 77 PHE A O 1
ATOM 592 N N . ASN A 1 78 ? 3.797 -8.896 5.594 1.00 97.81 78 ASN A N 1
ATOM 593 C CA . ASN A 1 78 ? 2.833 -7.831 5.835 1.00 97.81 78 ASN A CA 1
ATOM 594 C C . ASN A 1 78 ? 3.418 -6.500 5.357 1.00 97.81 78 ASN A C 1
ATOM 596 O O . ASN A 1 78 ? 4.455 -6.061 5.865 1.00 97.81 78 ASN A O 1
ATOM 600 N N . SER A 1 79 ? 2.739 -5.868 4.403 1.00 97.44 79 SER A N 1
ATOM 601 C CA . SER A 1 79 ? 3.175 -4.604 3.816 1.00 97.44 79 SER A CA 1
ATOM 602 C C . SER A 1 79 ? 2.519 -3.408 4.498 1.00 97.44 79 SER A C 1
ATOM 604 O O . SER A 1 79 ? 3.194 -2.424 4.779 1.00 97.44 79 SER A O 1
ATOM 606 N N . VAL A 1 80 ? 1.229 -3.513 4.837 1.00 98.50 80 VAL A N 1
ATOM 607 C CA . VAL A 1 80 ? 0.481 -2.404 5.441 1.00 98.50 80 VAL A CA 1
ATOM 608 C C . VAL A 1 80 ? -0.382 -2.890 6.599 1.00 98.50 80 VAL A C 1
ATOM 610 O O . VAL A 1 80 ? -1.120 -3.871 6.462 1.00 98.50 80 VAL A O 1
ATOM 613 N N . VAL A 1 81 ? -0.326 -2.169 7.720 1.00 98.75 81 VAL A N 1
ATOM 614 C CA . VAL A 1 81 ? -1.230 -2.318 8.871 1.00 98.75 81 VAL A CA 1
ATOM 615 C C . VAL A 1 81 ? -2.003 -1.019 9.065 1.00 98.75 81 VAL A C 1
ATOM 617 O O . VAL A 1 81 ? -1.399 0.049 9.131 1.00 98.75 81 VAL A O 1
ATOM 620 N N . ALA A 1 82 ? -3.325 -1.113 9.189 1.00 98.50 82 ALA A N 1
ATOM 621 C CA . ALA A 1 82 ? -4.189 0.014 9.532 1.00 98.50 82 ALA A CA 1
ATOM 622 C C . ALA A 1 82 ? -4.643 -0.094 10.989 1.00 98.50 82 ALA A C 1
ATOM 624 O O . ALA A 1 82 ? -5.024 -1.179 11.428 1.00 98.50 82 ALA A O 1
ATOM 625 N N . PHE A 1 83 ? -4.613 1.030 11.701 1.00 97.81 83 PHE A N 1
ATOM 626 C CA . PHE A 1 83 ? -5.116 1.219 13.059 1.00 97.81 83 PHE A CA 1
ATOM 627 C C . PHE A 1 83 ? -6.345 2.125 12.994 1.00 97.81 83 PHE A C 1
ATOM 629 O O . PHE A 1 83 ? -6.252 3.288 12.587 1.00 97.81 83 PHE A O 1
ATOM 636 N N . GLU A 1 84 ? -7.492 1.589 13.382 1.00 96.56 84 GLU A N 1
ATOM 637 C CA . GLU A 1 84 ? -8.751 2.314 13.469 1.00 96.56 84 GLU A CA 1
ATOM 638 C C . GLU A 1 84 ? -8.776 3.263 14.668 1.00 96.56 84 GLU A C 1
ATOM 640 O O . GLU A 1 84 ? -8.027 3.120 15.632 1.00 96.56 84 GLU A O 1
ATOM 645 N N . SER A 1 85 ? -9.686 4.238 14.625 1.00 95.06 85 SER A N 1
ATOM 646 C CA . SER A 1 85 ? -9.952 5.060 15.805 1.00 95.06 85 SER A CA 1
ATOM 647 C C . SER A 1 85 ? -10.605 4.201 16.888 1.00 95.06 85 SER A C 1
ATOM 649 O O . SER A 1 85 ? -11.556 3.464 16.620 1.00 95.06 85 SER A O 1
ATOM 651 N N . ALA A 1 86 ? -10.105 4.324 18.112 1.00 94.12 86 ALA A N 1
ATOM 652 C CA . ALA A 1 86 ? -10.547 3.543 19.258 1.00 94.12 86 ALA A CA 1
ATOM 653 C C . ALA A 1 86 ? -10.692 4.418 20.504 1.00 94.12 86 ALA A C 1
ATOM 655 O O . ALA A 1 86 ? -10.268 5.577 20.524 1.00 94.12 86 ALA A O 1
ATOM 656 N N . ARG A 1 87 ? -11.292 3.859 21.558 1.00 94.69 87 ARG A N 1
ATOM 657 C CA . ARG A 1 87 ? -11.239 4.444 22.901 1.00 94.69 87 ARG A CA 1
ATOM 658 C C . ARG A 1 87 ? -10.203 3.706 23.731 1.00 94.69 87 ARG A C 1
ATOM 660 O O . ARG A 1 87 ? -10.224 2.482 23.742 1.00 94.69 87 ARG A O 1
ATOM 667 N N . ASP A 1 88 ? -9.341 4.448 24.415 1.00 92.25 88 ASP A N 1
ATOM 668 C CA . ASP A 1 88 ? -8.441 3.859 25.407 1.00 92.25 88 ASP A CA 1
ATOM 669 C C . ASP A 1 88 ? -9.159 3.622 26.751 1.00 92.25 88 ASP A C 1
ATOM 671 O O . ASP A 1 88 ? -10.293 4.067 26.966 1.00 92.25 88 ASP A O 1
ATOM 675 N N . ASP A 1 89 ? -8.476 2.951 27.680 1.00 92.88 89 ASP A N 1
ATOM 676 C CA . ASP A 1 89 ? -8.987 2.654 29.029 1.00 92.88 89 ASP A CA 1
ATOM 677 C C . ASP A 1 89 ? -9.255 3.913 29.876 1.00 92.88 89 ASP A C 1
ATOM 679 O O . ASP A 1 89 ? -9.941 3.860 30.899 1.00 92.88 89 ASP A O 1
ATOM 683 N N . HIS A 1 90 ? -8.739 5.067 29.448 1.00 94.88 90 HIS A N 1
ATOM 684 C CA . HIS A 1 90 ? -8.968 6.369 30.071 1.00 94.88 90 HIS A CA 1
ATOM 685 C C . HIS A 1 90 ? -10.136 7.137 29.428 1.00 94.88 90 HIS A C 1
ATOM 687 O O . HIS A 1 90 ? -10.467 8.241 29.867 1.00 94.88 90 HIS A O 1
ATOM 693 N N . GLY A 1 91 ? -10.790 6.559 28.415 1.00 93.94 91 GLY A N 1
ATOM 694 C CA . GLY A 1 91 ? -11.915 7.150 27.697 1.00 93.94 91 GLY A CA 1
ATOM 695 C C . GLY A 1 91 ? -11.525 8.161 26.613 1.00 93.94 91 GLY A C 1
ATOM 696 O O . GLY A 1 91 ? -12.428 8.758 26.009 1.00 93.94 91 GLY A O 1
ATOM 697 N N . ASN A 1 92 ? -10.231 8.345 26.329 1.00 94.19 92 ASN A N 1
ATOM 698 C CA . ASN A 1 92 ? -9.758 9.209 25.248 1.00 94.19 92 ASN A CA 1
ATOM 699 C C . ASN A 1 92 ? -10.070 8.578 23.891 1.00 94.19 92 ASN A C 1
ATOM 701 O O . ASN A 1 92 ? -10.057 7.361 23.740 1.00 94.19 92 ASN A O 1
ATOM 705 N N . THR A 1 93 ? -10.329 9.411 22.884 1.00 93.88 93 THR A N 1
ATOM 706 C CA . THR A 1 93 ? -10.460 8.946 21.496 1.00 93.88 93 THR A CA 1
ATOM 707 C C . THR A 1 93 ? -9.094 8.986 20.825 1.00 93.88 93 THR A C 1
ATOM 709 O O . THR A 1 93 ? -8.527 10.063 20.638 1.00 93.88 93 THR A O 1
ATOM 712 N N . LEU A 1 94 ? -8.570 7.814 20.475 1.00 93.62 94 LEU A N 1
ATOM 713 C CA . LEU A 1 94 ? -7.325 7.663 19.735 1.00 93.62 94 LEU A CA 1
ATOM 714 C C . LEU A 1 94 ? -7.561 7.933 18.246 1.00 93.62 94 LEU A C 1
ATOM 716 O O . LEU A 1 94 ? -8.616 7.612 17.687 1.00 93.62 94 LEU A O 1
ATOM 720 N N . GLY A 1 95 ? -6.569 8.546 17.604 1.00 94.06 95 GLY A N 1
ATOM 721 C CA . GLY A 1 95 ? -6.578 8.766 16.163 1.00 94.06 95 GLY A CA 1
ATOM 722 C C . GLY A 1 95 ? -6.366 7.472 15.380 1.00 94.06 95 GLY A C 1
ATOM 723 O O . 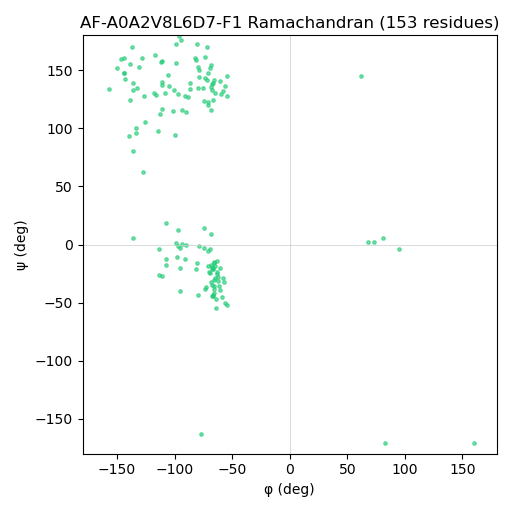GLY A 1 95 ? -5.995 6.442 15.930 1.00 94.06 95 GLY A O 1
ATOM 724 N N . ARG A 1 96 ? -6.574 7.558 14.068 1.00 96.62 96 ARG A N 1
ATOM 725 C CA . ARG A 1 96 ? -6.205 6.500 13.126 1.00 96.62 96 ARG A CA 1
ATOM 726 C C . ARG A 1 96 ? -4.713 6.555 12.812 1.00 96.62 96 ARG A C 1
ATOM 728 O O . ARG A 1 96 ? -4.127 7.640 12.819 1.00 96.62 96 ARG A O 1
ATOM 735 N N . ALA A 1 97 ? -4.126 5.417 12.464 1.00 97.12 97 ALA A N 1
ATOM 736 C CA . ALA A 1 97 ? -2.742 5.340 12.002 1.00 97.12 97 ALA A CA 1
ATOM 737 C C . ALA A 1 97 ? -2.568 4.275 10.913 1.00 97.12 97 ALA A C 1
ATOM 739 O O . ALA A 1 9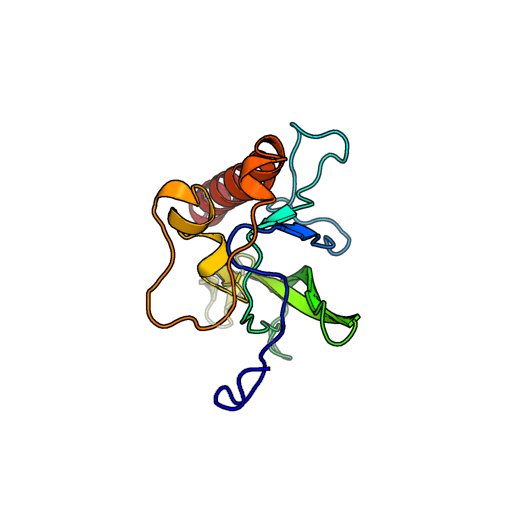7 ? -3.384 3.366 10.774 1.00 97.12 97 ALA A O 1
ATOM 740 N N . VAL A 1 98 ? -1.487 4.387 10.142 1.00 98.19 98 VAL A N 1
ATOM 741 C CA . VAL A 1 98 ? -1.051 3.358 9.192 1.00 98.19 98 VAL A CA 1
ATOM 742 C C . VAL A 1 98 ? 0.439 3.116 9.384 1.00 98.19 98 VAL A C 1
ATOM 744 O O . VAL A 1 98 ? 1.210 4.069 9.496 1.00 98.19 98 VAL A O 1
ATOM 747 N N . ALA A 1 99 ? 0.831 1.846 9.421 1.00 97.75 99 ALA A N 1
ATOM 748 C CA . ALA A 1 99 ? 2.223 1.422 9.382 1.00 97.75 99 ALA A CA 1
ATOM 749 C C . ALA A 1 99 ? 2.524 0.780 8.021 1.00 97.75 99 ALA A C 1
ATOM 751 O O . ALA A 1 99 ? 1.798 -0.110 7.578 1.00 97.75 99 ALA A O 1
ATOM 752 N N . GLU A 1 100 ? 3.606 1.230 7.390 1.00 96.81 100 GLU A N 1
ATOM 753 C CA . GLU A 1 100 ? 4.090 0.789 6.077 1.00 96.81 100 GLU A CA 1
ATOM 754 C C . GLU A 1 100 ? 5.393 0.002 6.231 1.00 96.81 100 GLU A C 1
ATOM 756 O O . GLU A 1 100 ? 6.275 0.403 6.995 1.00 96.81 100 GLU A O 1
ATOM 761 N N . SER A 1 101 ? 5.552 -1.084 5.472 1.00 95.25 101 SER A N 1
ATOM 762 C CA . SER A 1 101 ? 6.800 -1.858 5.423 1.00 95.25 101 SER A CA 1
ATOM 763 C C . SER A 1 101 ? 7.959 -1.085 4.804 1.00 95.25 101 SER A C 1
ATOM 765 O O . SER A 1 101 ? 9.117 -1.447 5.024 1.00 95.25 101 SER A O 1
ATOM 767 N N . SER A 1 102 ? 7.657 -0.040 4.029 1.00 93.19 102 SER A N 1
ATOM 768 C CA . SER A 1 102 ? 8.652 0.741 3.314 1.00 93.19 102 SER A CA 1
ATOM 769 C C . SER A 1 102 ? 8.157 2.141 2.981 1.00 93.19 102 SER A C 1
ATOM 771 O O . SER A 1 102 ? 7.068 2.343 2.450 1.00 93.19 102 SER A O 1
ATOM 773 N N . PHE A 1 103 ? 9.006 3.135 3.241 1.00 90.69 103 PHE A N 1
ATOM 774 C CA . PHE A 1 103 ? 8.748 4.506 2.804 1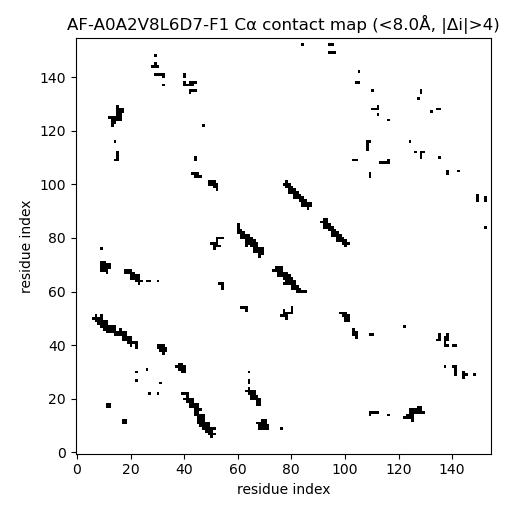.00 90.69 103 PHE A CA 1
ATOM 775 C C . PHE A 1 103 ? 8.889 4.657 1.281 1.00 90.69 103 PHE A C 1
ATOM 777 O O . PHE A 1 103 ? 8.373 5.617 0.710 1.00 90.69 103 PHE A O 1
ATOM 784 N N . HIS A 1 104 ? 9.558 3.713 0.609 1.00 91.50 104 HIS A N 1
ATOM 785 C CA . HIS A 1 104 ? 9.799 3.739 -0.833 1.00 91.50 104 HIS A CA 1
ATOM 786 C C . HIS A 1 104 ? 8.523 3.613 -1.670 1.00 91.50 104 HIS A C 1
ATOM 788 O O . HIS A 1 104 ? 8.538 3.971 -2.847 1.00 91.50 104 HIS A O 1
ATOM 794 N N . HIS A 1 105 ? 7.411 3.186 -1.068 1.00 93.06 105 HIS A N 1
ATOM 795 C CA . HIS A 1 105 ? 6.096 3.247 -1.703 1.00 93.06 105 HIS A CA 1
ATOM 796 C C . HIS A 1 105 ? 5.654 4.696 -1.986 1.00 93.06 105 HIS A C 1
ATOM 798 O O . HIS A 1 105 ? 4.849 4.933 -2.884 1.00 93.06 105 HIS A O 1
ATOM 804 N N . LEU A 1 106 ? 6.173 5.672 -1.231 1.00 92.62 106 LEU A N 1
ATOM 805 C CA . LEU A 1 106 ? 5.656 7.043 -1.168 1.00 92.62 106 LEU A CA 1
ATOM 806 C C . LEU A 1 106 ? 6.612 8.105 -1.733 1.00 92.62 106 LEU A C 1
ATOM 808 O O . LEU A 1 106 ? 6.264 9.285 -1.758 1.00 92.62 106 LEU A O 1
ATOM 812 N N . VAL A 1 107 ? 7.819 7.718 -2.146 1.00 88.31 107 VAL A N 1
ATOM 813 C CA . VAL A 1 107 ? 8.837 8.654 -2.644 1.00 88.31 107 VAL A CA 1
ATOM 814 C C . VAL A 1 107 ? 8.673 8.914 -4.136 1.00 88.31 107 VAL A C 1
ATOM 816 O O . VAL A 1 107 ? 8.430 8.009 -4.929 1.00 88.31 107 VAL A O 1
ATOM 819 N N . ASP A 1 108 ? 8.842 10.171 -4.530 1.00 84.31 108 ASP A N 1
ATOM 820 C CA . ASP A 1 108 ? 8.539 10.646 -5.877 1.00 84.31 108 ASP A CA 1
ATOM 821 C C . ASP A 1 108 ? 9.474 10.081 -6.954 1.00 84.31 108 ASP A C 1
ATOM 823 O O . ASP A 1 108 ? 9.028 9.837 -8.073 1.00 84.31 108 ASP A O 1
ATOM 827 N N . TYR A 1 109 ? 10.742 9.820 -6.627 1.00 81.12 109 TYR A N 1
ATOM 828 C CA . TYR A 1 109 ? 11.690 9.173 -7.543 1.00 81.12 109 TYR A CA 1
ATOM 829 C C . TYR A 1 109 ? 11.355 7.698 -7.823 1.00 81.12 109 TYR A C 1
ATOM 831 O O . TYR A 1 109 ? 11.790 7.151 -8.829 1.00 81.12 109 TYR A O 1
ATOM 839 N N . ASN A 1 110 ? 10.526 7.067 -6.983 1.00 84.88 110 ASN A N 1
ATOM 840 C CA . ASN A 1 110 ? 9.969 5.741 -7.257 1.00 84.88 110 ASN A CA 1
ATOM 841 C C . ASN A 1 110 ? 8.639 5.802 -8.010 1.00 84.88 110 ASN A C 1
ATOM 843 O O . ASN A 1 110 ? 8.057 4.763 -8.294 1.00 84.88 110 ASN A O 1
ATOM 847 N N . TRP A 1 111 ? 8.135 6.997 -8.320 1.00 89.69 111 TRP A N 1
ATOM 848 C CA . TRP A 1 111 ? 6.990 7.197 -9.212 1.00 89.69 111 TRP A CA 1
ATOM 849 C C . TRP A 1 111 ? 7.412 7.783 -10.562 1.00 89.69 111 TRP A C 1
ATOM 851 O O . TRP A 1 111 ? 6.651 7.728 -11.522 1.00 89.69 111 TRP A O 1
ATOM 861 N N . ASP A 1 112 ? 8.609 8.358 -10.630 1.00 89.69 112 ASP A N 1
ATOM 862 C CA . ASP A 1 112 ? 9.224 8.909 -11.829 1.00 89.69 112 ASP A CA 1
ATOM 863 C C . ASP A 1 112 ? 10.711 8.545 -11.832 1.00 89.69 112 ASP A C 1
ATOM 865 O O . ASP A 1 112 ? 11.549 9.247 -11.260 1.00 89.69 112 ASP A O 1
ATOM 869 N N . ILE A 1 113 ? 11.026 7.430 -12.492 1.00 86.44 113 ILE A N 1
ATOM 870 C CA . ILE A 1 113 ? 12.377 6.860 -12.521 1.00 86.44 113 ILE A CA 1
ATOM 871 C C . ILE A 1 113 ? 13.388 7.756 -13.252 1.00 86.44 113 ILE A C 1
ATOM 873 O O . ILE A 1 113 ? 14.596 7.593 -13.074 1.00 86.44 113 ILE A O 1
ATOM 877 N N . SER A 1 114 ? 12.924 8.749 -14.024 1.00 87.00 114 SER A N 1
ATOM 878 C CA . SER A 1 114 ? 13.804 9.729 -14.674 1.00 87.00 114 SER A CA 1
ATOM 879 C C . SER A 1 114 ? 14.507 10.651 -13.670 1.00 87.00 114 SER A C 1
ATOM 881 O O . SER A 1 114 ? 15.555 11.221 -13.980 1.00 87.00 114 SER A O 1
ATOM 883 N N . LYS A 1 115 ? 13.984 10.750 -12.439 1.00 84.44 115 LYS A N 1
ATOM 884 C CA . LYS A 1 115 ? 14.606 11.487 -11.327 1.00 84.44 115 LYS A CA 1
ATOM 885 C C . LYS A 1 115 ? 15.809 10.763 -10.712 1.00 84.44 115 LYS A C 1
ATOM 887 O O . LYS A 1 115 ? 16.472 11.324 -9.839 1.00 84.44 115 LYS A O 1
ATOM 892 N N . GLY A 1 116 ? 16.115 9.556 -11.188 1.00 75.00 116 GLY A N 1
ATOM 893 C CA . GLY A 1 116 ? 17.229 8.735 -10.732 1.00 75.00 116 GLY A CA 1
ATOM 894 C C . GLY A 1 116 ? 16.908 7.934 -9.472 1.00 75.00 116 GLY A C 1
ATOM 895 O O . GLY A 1 116 ? 15.771 7.866 -9.016 1.00 75.00 116 GLY A O 1
ATOM 896 N N . CYS A 1 117 ? 17.937 7.310 -8.904 1.00 72.19 117 CYS A N 1
ATOM 897 C CA . CYS A 1 117 ? 17.848 6.564 -7.653 1.00 72.19 117 CYS A CA 1
ATOM 898 C C . CYS A 1 117 ? 18.942 7.026 -6.678 1.00 72.19 117 CYS A C 1
ATOM 900 O O . CYS A 1 117 ? 19.931 7.636 -7.103 1.00 72.19 117 CYS A O 1
ATOM 902 N N . PRO A 1 118 ? 18.789 6.766 -5.368 1.00 72.38 118 PRO A N 1
ATOM 903 C CA . PRO A 1 118 ? 19.838 7.075 -4.410 1.00 72.38 118 PRO A CA 1
ATOM 904 C C . PRO A 1 118 ? 21.151 6.359 -4.762 1.00 72.38 118 PRO A C 1
ATOM 906 O O . PRO A 1 118 ? 21.168 5.152 -4.987 1.00 72.38 118 PRO A O 1
ATOM 909 N N . SER A 1 119 ? 22.268 7.091 -4.765 1.00 72.94 119 SER A N 1
ATOM 910 C CA . SER A 1 119 ? 23.581 6.604 -5.229 1.00 72.94 119 SER A CA 1
ATOM 911 C C . SER A 1 119 ? 24.241 5.539 -4.343 1.00 72.94 119 SER A C 1
ATOM 913 O O . SER A 1 119 ? 25.323 5.059 -4.670 1.00 72.94 119 SER A O 1
ATOM 915 N N . PHE A 1 120 ? 23.627 5.200 -3.210 1.00 74.94 120 PHE A N 1
ATOM 916 C CA . PHE A 1 120 ? 24.121 4.205 -2.257 1.00 74.94 120 PHE A CA 1
ATOM 917 C C . PHE A 1 120 ? 23.521 2.807 -2.464 1.00 74.94 120 PHE A C 1
ATOM 919 O O . PHE A 1 120 ? 23.874 1.892 -1.724 1.00 74.94 120 PHE A O 1
ATOM 926 N N . LEU A 1 121 ? 22.599 2.643 -3.417 1.00 73.88 121 LEU A N 1
ATOM 927 C CA . LEU A 1 121 ? 22.053 1.338 -3.779 1.00 73.88 121 LEU A CA 1
ATOM 928 C C . LEU A 1 121 ? 22.945 0.681 -4.833 1.00 73.88 121 LEU A C 1
ATOM 930 O O . LEU A 1 121 ? 23.351 1.324 -5.801 1.00 73.88 121 LEU A O 1
ATOM 934 N N . GLU A 1 122 ? 23.259 -0.596 -4.631 1.00 81.12 122 GLU A N 1
ATOM 935 C CA . GLU A 1 122 ? 24.104 -1.374 -5.548 1.00 81.12 122 GLU A CA 1
ATOM 936 C C . GLU A 1 122 ? 23.259 -2.184 -6.545 1.00 81.12 122 GLU A C 1
ATOM 938 O O . GLU A 1 122 ? 23.749 -2.605 -7.595 1.00 81.12 122 GLU A O 1
ATOM 943 N N . GLU A 1 123 ? 21.987 -2.417 -6.219 1.00 85.94 123 GLU A N 1
ATOM 944 C CA . GLU A 1 123 ? 21.038 -3.153 -7.038 1.00 85.94 123 GLU A CA 1
ATOM 945 C C . GLU A 1 123 ? 20.679 -2.380 -8.320 1.00 85.94 123 GLU A C 1
ATOM 947 O O . GLU A 1 123 ? 20.388 -1.182 -8.263 1.00 85.94 123 GLU A O 1
ATOM 952 N N . PRO A 1 124 ? 20.647 -3.050 -9.489 1.00 86.06 124 PRO A N 1
ATOM 953 C CA . PRO A 1 124 ? 20.281 -2.395 -10.737 1.00 86.06 124 PRO A CA 1
ATOM 954 C C . PRO A 1 124 ? 18.810 -1.945 -10.714 1.00 86.06 124 PRO A C 1
ATOM 956 O O . PRO A 1 124 ? 17.951 -2.687 -10.214 1.00 86.06 124 PRO A O 1
ATOM 959 N N . PRO A 1 125 ? 18.493 -0.767 -11.285 1.00 88.50 125 PRO A N 1
ATOM 960 C CA . PRO A 1 125 ? 17.116 -0.314 -11.414 1.00 88.50 125 PRO A CA 1
ATOM 961 C C . PRO A 1 125 ? 16.338 -1.187 -12.408 1.00 88.50 125 PRO A C 1
ATOM 963 O O . PRO A 1 125 ? 16.910 -1.793 -13.317 1.00 88.50 125 PRO A O 1
ATOM 966 N N . GLY A 1 126 ? 15.026 -1.230 -12.215 1.00 90.31 126 GLY A N 1
ATOM 967 C CA . GLY A 1 126 ? 14.040 -1.741 -13.155 1.00 90.31 126 GLY A CA 1
ATOM 968 C C . GLY A 1 126 ? 13.413 -0.620 -13.987 1.00 90.31 126 GLY A C 1
ATOM 969 O O . GLY A 1 126 ? 13.733 0.558 -13.825 1.00 90.31 126 GLY A O 1
ATOM 970 N N . ASP A 1 127 ? 12.512 -1.007 -14.887 1.00 92.94 127 ASP A N 1
ATOM 971 C CA . ASP A 1 127 ? 11.907 -0.130 -15.897 1.00 92.94 127 ASP A CA 1
ATOM 972 C C . ASP A 1 127 ? 10.385 -0.317 -16.045 1.00 92.94 127 ASP A C 1
ATOM 974 O O . ASP A 1 127 ? 9.771 0.274 -16.937 1.00 92.94 127 ASP A O 1
ATOM 978 N N . GLN A 1 128 ? 9.741 -1.141 -15.203 1.00 94.88 128 GLN A N 1
ATOM 979 C CA . GLN A 1 128 ? 8.312 -1.435 -15.379 1.00 94.88 128 GLN A CA 1
ATOM 980 C C . GLN A 1 128 ? 7.436 -0.196 -15.247 1.00 94.88 128 GLN A C 1
ATOM 982 O O . GLN A 1 128 ? 6.406 -0.134 -15.907 1.00 94.88 128 GLN A O 1
ATOM 987 N N . ILE A 1 129 ? 7.822 0.782 -14.428 1.00 94.44 129 ILE A N 1
ATOM 988 C CA . ILE A 1 129 ? 7.067 2.032 -14.299 1.00 94.44 129 ILE A CA 1
ATOM 989 C C . ILE A 1 129 ? 6.997 2.792 -15.631 1.00 94.44 129 ILE A C 1
ATOM 991 O O . ILE A 1 129 ? 5.963 3.380 -15.937 1.00 94.44 129 ILE A O 1
ATOM 995 N N . GLU A 1 130 ? 8.059 2.759 -16.439 1.00 93.44 130 GLU A N 1
ATOM 996 C CA . GLU A 1 130 ? 8.060 3.376 -17.771 1.00 93.44 130 GLU A CA 1
ATOM 997 C C . GLU A 1 130 ? 7.233 2.560 -18.771 1.00 93.44 130 GLU A C 1
ATOM 999 O O . GLU A 1 130 ? 6.521 3.131 -19.598 1.00 93.44 130 GLU A O 1
ATOM 1004 N N . ARG A 1 131 ? 7.300 1.226 -18.682 1.00 96.00 131 ARG A N 1
ATOM 1005 C CA . ARG A 1 131 ? 6.568 0.326 -19.586 1.00 96.00 131 ARG A CA 1
ATOM 1006 C C . ARG A 1 131 ? 5.065 0.279 -19.312 1.00 96.00 131 ARG A C 1
ATOM 1008 O O . ARG A 1 131 ? 4.294 0.221 -20.264 1.00 96.00 131 ARG A O 1
ATOM 1015 N N . ASP A 1 132 ? 4.679 0.343 -18.040 1.00 96.44 132 ASP A N 1
ATOM 1016 C CA . ASP A 1 132 ? 3.306 0.198 -17.546 1.00 96.44 132 ASP A CA 1
ATOM 1017 C C . ASP A 1 132 ? 2.926 1.396 -16.634 1.00 96.44 132 ASP A C 1
ATOM 1019 O O . ASP A 1 132 ? 2.702 1.229 -15.423 1.00 96.44 132 ASP A O 1
ATOM 1023 N N . PRO A 1 133 ? 2.903 2.640 -17.151 1.00 95.12 133 PRO A N 1
ATOM 1024 C CA . PRO A 1 133 ? 2.709 3.846 -16.339 1.00 95.12 133 PRO A CA 1
ATOM 1025 C C . PRO A 1 133 ? 1.309 3.947 -15.716 1.00 95.12 133 PRO A C 1
ATOM 1027 O O . PRO A 1 133 ? 1.118 4.650 -14.721 1.00 95.12 133 PRO A O 1
ATOM 1030 N N . GLU A 1 134 ? 0.316 3.250 -16.267 1.00 94.62 134 GLU A N 1
ATOM 1031 C CA . GLU A 1 134 ? -1.053 3.226 -15.753 1.00 94.62 134 GLU A CA 1
ATOM 1032 C C . GLU A 1 134 ? -1.155 2.588 -14.361 1.00 94.62 134 GLU A C 1
ATOM 1034 O O . GLU A 1 134 ? -2.006 2.999 -13.568 1.00 94.62 134 GLU A O 1
ATOM 1039 N N . LYS A 1 135 ? -0.257 1.653 -14.020 1.00 95.44 135 LYS A N 1
ATOM 1040 C CA . LYS A 1 135 ? -0.234 0.990 -12.704 1.00 95.44 135 LYS A CA 1
ATOM 1041 C C . LYS A 1 135 ? 0.150 1.939 -11.568 1.00 95.44 135 LYS A C 1
ATOM 1043 O O . LYS A 1 135 ? -0.254 1.711 -10.431 1.00 95.44 135 LYS A O 1
ATOM 1048 N N . LEU A 1 136 ? 0.816 3.066 -11.850 1.00 94.69 136 LEU A N 1
ATOM 1049 C CA . LEU A 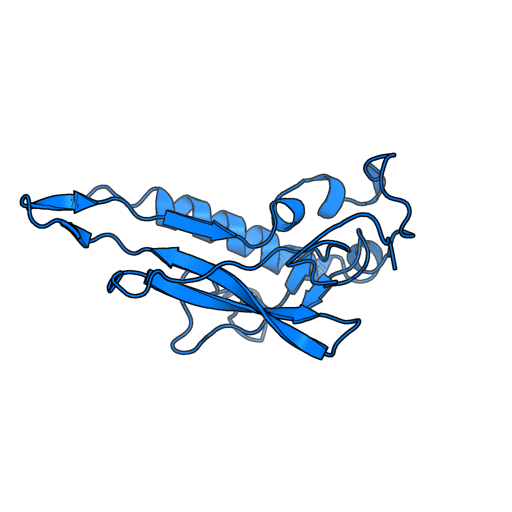1 136 ? 1.039 4.121 -10.847 1.00 94.69 136 LEU A CA 1
ATOM 1050 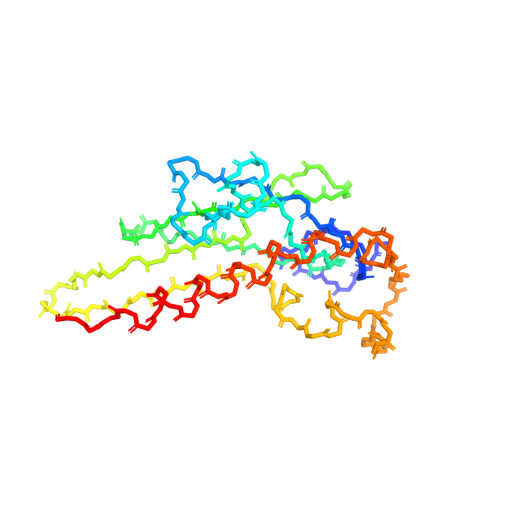C C . LEU A 1 136 ? -0.265 4.716 -10.302 1.00 94.69 136 LEU A C 1
ATOM 1052 O O . LEU A 1 136 ? -0.255 5.341 -9.238 1.00 94.69 136 LEU A O 1
ATOM 1056 N N . ASN A 1 137 ? -1.385 4.571 -11.014 1.00 95.75 137 ASN A N 1
ATOM 1057 C CA . ASN A 1 137 ? -2.666 5.064 -10.522 1.00 95.75 137 ASN A CA 1
ATOM 1058 C C . ASN A 1 137 ? -3.085 4.370 -9.222 1.00 95.75 137 ASN A C 1
ATOM 1060 O O . ASN A 1 137 ? -3.744 5.010 -8.404 1.00 95.75 137 ASN A O 1
ATOM 1064 N N . ASP A 1 138 ? -2.662 3.126 -8.991 1.00 97.38 138 ASP A N 1
ATOM 1065 C CA . ASP A 1 138 ? -2.945 2.399 -7.754 1.00 97.38 138 ASP A CA 1
ATOM 1066 C C . ASP A 1 138 ? -2.298 3.080 -6.548 1.00 97.38 138 ASP A C 1
ATOM 1068 O O . ASP A 1 138 ? -3.003 3.482 -5.622 1.00 97.38 138 ASP A O 1
ATOM 1072 N N . ILE A 1 139 ? -0.982 3.315 -6.578 1.00 96.38 139 ILE A N 1
ATOM 1073 C CA . ILE A 1 139 ? -0.295 3.978 -5.460 1.00 96.38 139 ILE A CA 1
ATOM 1074 C C . ILE A 1 139 ? -0.754 5.432 -5.279 1.00 96.38 139 ILE A C 1
ATOM 1076 O O . ILE A 1 139 ? -0.931 5.897 -4.154 1.00 96.38 139 ILE A O 1
ATOM 1080 N N . LYS A 1 140 ? -1.050 6.157 -6.365 1.00 96.12 140 LYS A N 1
ATOM 1081 C CA . LYS A 1 140 ? -1.599 7.524 -6.274 1.00 96.12 140 LYS A CA 1
ATOM 1082 C C . LYS A 1 140 ? -3.000 7.540 -5.652 1.00 96.12 140 LYS A C 1
ATOM 1084 O O . LYS A 1 140 ? -3.323 8.436 -4.863 1.00 96.12 140 LYS A O 1
ATOM 1089 N N . THR A 1 141 ? -3.823 6.545 -5.983 1.00 97.88 141 THR A N 1
ATOM 1090 C CA . THR A 1 141 ? -5.150 6.358 -5.382 1.00 97.88 141 THR A CA 1
ATOM 1091 C C . THR A 1 141 ? -5.017 5.988 -3.910 1.00 97.88 141 THR A C 1
ATOM 1093 O O . THR A 1 141 ? -5.668 6.619 -3.079 1.00 97.88 141 THR A O 1
ATOM 1096 N N . TYR A 1 142 ? -4.102 5.076 -3.570 1.00 98.06 142 TYR A N 1
ATOM 1097 C CA . TYR A 1 142 ? -3.792 4.705 -2.190 1.00 98.06 142 TYR A CA 1
ATOM 1098 C C . TYR A 1 142 ? -3.428 5.927 -1.346 1.00 98.06 142 TYR A C 1
ATOM 1100 O O . TYR A 1 142 ? -4.054 6.175 -0.319 1.00 98.06 142 TYR A O 1
ATOM 1108 N N . VAL A 1 143 ? -2.479 6.745 -1.811 1.00 97.31 143 VAL A N 1
ATOM 1109 C CA . VAL A 1 143 ? -2.045 7.960 -1.105 1.00 97.31 143 VAL A CA 1
ATOM 1110 C C . VAL A 1 143 ? -3.200 8.947 -0.928 1.00 97.31 143 VAL A C 1
ATOM 1112 O O . VAL A 1 143 ? -3.350 9.553 0.135 1.00 97.31 143 VAL A O 1
ATOM 1115 N N . SER A 1 144 ? -4.064 9.078 -1.937 1.00 96.94 144 SER A N 1
ATOM 1116 C CA . SER A 1 144 ? -5.260 9.922 -1.852 1.00 96.94 144 SER A CA 1
ATOM 1117 C C . SER A 1 144 ? -6.271 9.401 -0.824 1.00 96.94 144 SER A C 1
ATOM 1119 O O . SER A 1 144 ? -6.842 10.191 -0.067 1.00 96.94 144 SER A O 1
ATOM 1121 N N . ASN A 1 145 ? -6.494 8.086 -0.781 1.00 97.81 145 ASN A N 1
ATOM 1122 C CA . ASN A 1 145 ? -7.354 7.439 0.208 1.00 97.81 145 ASN A CA 1
ATOM 1123 C C . ASN A 1 145 ? -6.775 7.608 1.614 1.00 97.81 145 ASN A C 1
ATOM 1125 O O . ASN A 1 145 ? -7.489 8.046 2.512 1.00 97.81 145 ASN A O 1
ATOM 1129 N N . LEU A 1 146 ? -5.474 7.357 1.777 1.00 97.50 146 LEU A N 1
ATOM 1130 C CA . LEU A 1 146 ? -4.735 7.488 3.029 1.00 97.50 146 LEU A CA 1
ATOM 1131 C C . LEU A 1 146 ? -4.863 8.892 3.617 1.00 97.50 146 LEU A C 1
ATOM 1133 O O . LEU A 1 146 ? -5.258 9.043 4.773 1.00 97.50 146 LEU A O 1
ATOM 1137 N N . ALA A 1 147 ? -4.607 9.923 2.809 1.00 96.88 147 ALA A N 1
ATOM 1138 C CA . ALA A 1 147 ? -4.713 11.311 3.247 1.00 96.88 147 ALA A CA 1
ATOM 1139 C C . ALA A 1 147 ? -6.130 11.657 3.739 1.00 96.88 147 ALA A C 1
ATOM 1141 O O . ALA A 1 147 ? -6.289 12.255 4.805 1.00 96.88 147 ALA A O 1
ATOM 1142 N N . ARG A 1 148 ? -7.171 11.252 2.999 1.00 96.44 148 ARG A N 1
ATOM 1143 C CA . ARG A 1 148 ? -8.575 11.495 3.385 1.00 96.44 148 ARG A CA 1
ATOM 1144 C C . ARG A 1 148 ? -8.963 10.716 4.639 1.00 96.44 148 ARG A C 1
ATOM 1146 O O . ARG A 1 148 ? -9.612 11.263 5.530 1.00 96.44 148 ARG A O 1
ATOM 1153 N N . TRP A 1 149 ? -8.556 9.455 4.710 1.00 97.06 149 TRP A N 1
ATOM 1154 C CA . TRP A 1 149 ? -8.893 8.549 5.798 1.00 97.06 149 TRP A CA 1
ATOM 1155 C C . TRP A 1 149 ? -8.265 8.986 7.123 1.00 97.06 149 TRP A C 1
ATOM 1157 O O . TRP A 1 149 ? -8.972 9.059 8.131 1.00 97.06 149 TRP A O 1
ATOM 1167 N N . LEU A 1 150 ? -6.985 9.375 7.111 1.00 96.06 150 LEU A N 1
ATOM 1168 C CA . LEU A 1 150 ? -6.286 9.908 8.286 1.00 96.06 150 LEU A CA 1
ATOM 1169 C C . LEU A 1 150 ? -6.824 11.283 8.716 1.00 96.06 150 LEU A C 1
ATOM 1171 O O . LEU A 1 150 ? -6.907 11.567 9.912 1.00 96.06 150 LEU A O 1
ATOM 1175 N N . ALA A 1 151 ? -7.235 12.130 7.766 1.00 93.06 151 ALA A N 1
ATOM 1176 C CA . ALA A 1 151 ? -7.798 13.448 8.070 1.00 93.06 151 ALA A CA 1
ATOM 1177 C C . ALA A 1 151 ? -9.191 13.384 8.721 1.00 93.06 151 ALA A C 1
ATOM 1179 O O . ALA A 1 151 ? -9.598 14.321 9.407 1.00 93.06 151 ALA A O 1
ATOM 1180 N N . SER A 1 152 ? -9.932 12.292 8.521 1.00 76.62 152 SER A N 1
ATOM 1181 C CA . SER A 1 152 ? -11.331 12.162 8.955 1.00 76.62 152 SER A CA 1
ATOM 1182 C C . SER A 1 152 ? -11.542 11.946 10.465 1.00 76.62 152 SER A C 1
ATOM 1184 O O . SER A 1 152 ? -12.658 11.671 10.896 1.00 76.62 152 SER A O 1
ATOM 1186 N N . SER A 1 153 ? -10.519 12.169 11.299 1.00 60.41 153 SER A N 1
ATOM 1187 C CA . SER A 1 153 ? -10.574 12.072 12.770 1.00 60.41 153 SER A CA 1
ATOM 1188 C C . SER A 1 153 ? -11.427 13.147 13.470 1.00 60.41 153 SER A C 1
ATOM 1190 O O . SER A 1 153 ? -11.424 13.237 14.697 1.00 60.41 153 SER A O 1
ATOM 1192 N N . LYS A 1 154 ? -12.188 13.957 12.721 1.00 50.62 154 LYS A N 1
ATOM 1193 C CA . LYS A 1 154 ? -13.156 14.917 13.264 1.00 50.62 154 LYS A CA 1
ATOM 1194 C C . LYS A 1 154 ? -14.546 14.721 12.660 1.00 50.62 154 LYS A C 1
ATOM 1196 O O . LYS A 1 154 ? -14.813 15.179 11.548 1.00 50.62 154 LYS A O 1
ATOM 1201 N N . LYS A 1 155 ? -15.442 14.142 13.456 1.00 42.12 155 LYS A N 1
ATOM 1202 C CA . LYS A 1 155 ? -16.843 14.562 13.559 1.00 42.12 155 LYS A CA 1
ATOM 1203 C C . LYS A 1 155 ? -17.231 14.622 15.026 1.00 42.12 155 LYS A C 1
ATOM 1205 O O . LYS A 1 155 ? -16.864 13.676 15.752 1.00 42.12 155 LYS A O 1
#

Sequence (155 aa):
ENKAISWPNYHSGSNGDYQKITPVDPVHELLLNPNNDSGVIEYFPAHPHEGAVGVPADENHARVIAIGTSKVTGRPFNSVVAFESARDDHGNTLGRAVAESSFHHLVDYNWDISKGCPSFLEEPPGDQIERDPEKLNDIKTYVSNLARWLASSKK

pLDDT: mean 90.99, std 10.75, range [42.12, 98.75]

Radius of gyration: 16.41 Å; Cα contacts (8 Å, |Δi|>4): 295; chains: 1; bounding box: 42×31×50 Å

Mean predicted aligned error: 4.7 Å

Solvent-accessible surface area (backbone atoms only — not comparable to full-atom values): 8888 Å² total; per-residue (Å²): 133,79,87,85,73,83,74,70,68,36,27,37,33,31,45,24,21,62,22,66,42,44,67,32,84,77,73,44,77,50,44,51,27,87,88,48,96,82,41,43,43,44,39,37,46,17,34,62,69,23,48,62,48,81,68,59,96,87,53,87,55,44,44,70,36,30,32,35,45,17,70,84,76,68,47,72,40,36,32,30,33,43,33,50,65,45,69,51,100,85,69,48,78,45,67,53,50,75,48,66,23,47,71,60,58,76,41,64,43,50,75,37,58,91,74,44,75,72,89,84,62,87,73,69,70,45,56,46,46,78,77,46,56,74,54,54,52,30,42,55,44,31,54,54,37,45,56,54,61,57,65,58,79,72,129